Protein AF-A0A9E4PKH6-F1 (afdb_monomer_lite)

Secondary structure (DSSP, 8-state):
------------------PPP---PPP--------SSTTHHHHHHHHHHHHHHHHHHHHTT--

Sequence (63 aa):
MIAVLLVAVACGGDDPTPTPEVDTSPFVIGIMESLTGPGETYGNVSVQAKLLAIDEINDAGGI

Structure (mmCIF, N/CA/C/O backbone):
data_AF-A0A9E4PKH6-F1
#
_entry.id   AF-A0A9E4PKH6-F1
#
loop_
_atom_site.group_PDB
_atom_site.id
_atom_site.type_symbol
_atom_site.label_atom_id
_atom_site.label_alt_id
_atom_site.label_comp_id
_atom_site.label_asym_id
_atom_site.label_entity_id
_atom_site.label_seq_id
_atom_site.pdbx_PDB_ins_code
_atom_site.Cartn_x
_atom_site.Cartn_y
_atom_site.Cartn_z
_atom_site.occupancy
_atom_site.B_iso_or_equiv
_atom_site.auth_seq_id
_atom_site.auth_comp_id
_atom_site.auth_asym_id
_atom_site.auth_atom_id
_atom_site.pdbx_PDB_model_num
ATOM 1 N N . MET A 1 1 ? -5.395 -26.318 74.032 1.00 39.47 1 MET A N 1
ATOM 2 C CA . MET A 1 1 ? -5.415 -27.132 72.795 1.00 39.47 1 MET A CA 1
ATOM 3 C C . MET A 1 1 ? -6.817 -27.034 72.221 1.00 39.47 1 MET A C 1
ATOM 5 O O . MET A 1 1 ? -7.732 -27.341 72.960 1.00 39.47 1 MET A O 1
ATOM 9 N N . ILE A 1 2 ? -7.113 -26.574 71.012 1.00 47.81 2 ILE A N 1
ATOM 10 C CA . ILE A 1 2 ? -6.362 -25.979 69.904 1.00 47.81 2 ILE A CA 1
ATOM 11 C C . ILE A 1 2 ? -7.274 -24.856 69.388 1.00 47.81 2 ILE A C 1
ATOM 13 O O . ILE A 1 2 ? -8.479 -25.052 69.251 1.00 47.81 2 ILE A O 1
ATOM 17 N N . ALA A 1 3 ? -6.693 -23.684 69.154 1.00 46.97 3 ALA A N 1
ATOM 18 C CA . ALA A 1 3 ? -7.329 -22.584 68.450 1.00 46.97 3 ALA A CA 1
ATOM 19 C C . ALA A 1 3 ? -7.238 -22.853 66.942 1.00 46.97 3 ALA A C 1
ATOM 21 O O . ALA A 1 3 ? -6.146 -23.121 66.446 1.00 46.97 3 ALA A O 1
ATOM 22 N N . VAL A 1 4 ? -8.352 -22.749 66.217 1.00 51.75 4 VAL A N 1
ATOM 23 C CA . VAL A 1 4 ? -8.328 -22.587 64.757 1.00 51.75 4 VAL A CA 1
ATOM 24 C C . VAL A 1 4 ? -8.912 -21.219 64.456 1.00 51.75 4 VAL A C 1
ATOM 26 O O . VAL A 1 4 ? -10.113 -21.020 64.305 1.00 51.75 4 VAL A O 1
ATOM 29 N N . LEU A 1 5 ? -7.996 -20.262 64.472 1.00 49.81 5 LEU A N 1
ATOM 30 C CA . LEU A 1 5 ? -8.166 -18.883 64.073 1.00 49.81 5 LEU A CA 1
ATOM 31 C C . LEU A 1 5 ? -7.966 -18.842 62.548 1.00 49.81 5 LEU A C 1
ATOM 33 O O . LEU A 1 5 ? -6.837 -18.735 62.078 1.00 49.81 5 LEU A O 1
ATOM 37 N N . LEU A 1 6 ? -9.037 -18.988 61.766 1.00 52.09 6 LEU A N 1
ATOM 38 C CA . LEU A 1 6 ? -8.991 -18.742 60.320 1.00 52.09 6 LEU A CA 1
ATOM 39 C C . LEU A 1 6 ? -9.206 -17.246 60.081 1.00 52.09 6 LEU A C 1
ATOM 41 O O . LEU A 1 6 ? -10.299 -16.776 59.782 1.00 52.09 6 LEU A O 1
ATOM 45 N N . VAL A 1 7 ? -8.122 -16.496 60.278 1.00 53.97 7 VAL A N 1
ATOM 46 C CA . VAL A 1 7 ? -7.977 -15.140 59.755 1.00 53.97 7 VAL A CA 1
ATOM 47 C C . VAL A 1 7 ? -7.579 -15.271 58.292 1.00 53.97 7 VAL A C 1
ATOM 49 O O . VAL A 1 7 ? -6.440 -15.605 57.985 1.00 53.97 7 VAL A O 1
ATOM 52 N N . ALA A 1 8 ? -8.508 -14.970 57.396 1.00 54.16 8 ALA A N 1
ATOM 53 C CA . ALA A 1 8 ? -8.168 -14.396 56.104 1.00 54.16 8 ALA A CA 1
ATOM 54 C C . ALA A 1 8 ? -8.945 -13.085 56.004 1.00 54.16 8 ALA A C 1
ATOM 56 O O . ALA A 1 8 ? -10.092 -13.028 55.570 1.00 54.16 8 ALA A O 1
ATOM 57 N N . VAL A 1 9 ? -8.311 -12.047 56.546 1.00 60.09 9 VAL A N 1
ATOM 58 C CA . VAL A 1 9 ? -8.646 -10.648 56.305 1.00 60.09 9 VAL A CA 1
ATOM 59 C C . VAL A 1 9 ? -8.698 -10.433 54.796 1.00 60.09 9 VAL A C 1
ATOM 61 O O . VAL A 1 9 ? -7.746 -10.741 54.081 1.00 60.09 9 VAL A O 1
ATOM 64 N N . ALA A 1 10 ? -9.831 -9.912 54.340 1.00 64.62 10 ALA A N 1
ATOM 65 C CA . ALA A 1 10 ? -9.990 -9.325 53.026 1.00 64.62 10 ALA A CA 1
ATOM 66 C C . ALA A 1 10 ? -8.927 -8.235 52.811 1.00 64.62 10 ALA A C 1
ATOM 68 O O . ALA A 1 10 ? -8.793 -7.333 53.638 1.00 64.62 10 ALA A O 1
ATOM 69 N N . CYS A 1 11 ? -8.199 -8.302 51.697 1.00 58.22 11 CYS A N 1
ATOM 70 C CA . CYS A 1 11 ? -7.407 -7.186 51.193 1.00 58.22 11 CYS A CA 1
ATOM 71 C C . CYS A 1 11 ? -7.468 -7.187 49.657 1.00 58.22 11 CYS A C 1
ATOM 73 O O . CYS A 1 11 ? -7.048 -8.162 49.038 1.00 58.22 11 CYS A O 1
ATOM 75 N N . GLY A 1 12 ? -8.019 -6.108 49.086 1.00 55.12 12 GLY A N 1
ATOM 76 C CA . GLY A 1 12 ? -8.121 -5.817 47.647 1.00 55.12 12 GLY A CA 1
ATOM 77 C C . GLY A 1 12 ? -9.411 -6.353 47.012 1.00 55.12 12 GLY A C 1
ATOM 78 O O . GLY A 1 12 ? -9.432 -7.479 46.545 1.00 55.12 12 GLY A O 1
ATOM 79 N N . GLY A 1 13 ? -10.558 -5.670 46.995 1.00 52.88 13 GLY A N 1
ATOM 80 C CA . GLY A 1 13 ? -10.753 -4.224 46.987 1.00 52.88 13 GLY A CA 1
ATOM 81 C C . GLY A 1 13 ? -10.479 -3.666 45.592 1.00 52.88 13 GLY A C 1
ATOM 82 O O . GLY A 1 13 ? -9.448 -3.037 45.435 1.00 52.88 13 GLY A O 1
ATOM 83 N N . ASP A 1 14 ? -11.351 -3.979 44.624 1.00 58.81 14 ASP A N 1
ATOM 84 C CA . ASP A 1 14 ? -11.593 -3.284 43.343 1.00 58.81 14 ASP A CA 1
ATOM 85 C C . ASP A 1 14 ? -10.409 -2.575 42.664 1.00 58.81 14 ASP A C 1
ATOM 87 O O . ASP A 1 14 ? -10.576 -1.483 42.124 1.00 58.81 14 ASP A O 1
ATOM 91 N N . ASP A 1 15 ? -9.217 -3.171 42.655 1.00 59.88 15 ASP A N 1
ATOM 92 C CA . ASP A 1 15 ? -8.141 -2.679 41.803 1.00 59.88 15 ASP A CA 1
ATOM 93 C C . ASP A 1 15 ? -8.512 -3.109 40.379 1.00 59.88 15 ASP A C 1
ATOM 95 O O . ASP A 1 15 ? -8.547 -4.319 40.107 1.00 59.88 15 ASP A O 1
ATOM 99 N N . PRO A 1 16 ? -8.860 -2.186 39.458 1.00 64.19 16 PRO A N 1
ATOM 100 C CA . PRO A 1 16 ? -8.997 -2.572 38.072 1.00 64.19 16 PRO A CA 1
ATOM 101 C C . PRO A 1 16 ? -7.625 -3.095 37.670 1.00 64.19 16 PRO A C 1
ATOM 103 O O . PRO A 1 16 ? -6.659 -2.339 37.596 1.00 64.19 16 PRO A O 1
ATOM 106 N N . THR A 1 17 ? -7.525 -4.407 37.443 1.00 69.25 17 THR A N 1
ATOM 107 C CA . THR A 1 17 ? -6.395 -4.947 36.693 1.00 69.25 17 THR A CA 1
ATOM 108 C C . THR A 1 17 ? -6.338 -4.100 35.428 1.00 69.25 17 THR A C 1
ATOM 110 O O . THR A 1 17 ? -7.350 -4.079 34.720 1.00 69.25 17 THR A O 1
ATOM 113 N N . PRO A 1 18 ? -5.263 -3.328 35.180 1.00 69.31 18 PRO A N 1
ATOM 114 C CA . PRO A 1 18 ? -5.222 -2.474 34.012 1.00 69.31 18 PRO A CA 1
ATOM 115 C C . PRO A 1 18 ? -5.381 -3.387 32.806 1.00 69.31 18 PRO A C 1
ATOM 117 O O . PRO A 1 18 ? -4.522 -4.221 32.516 1.00 69.31 18 PRO A O 1
ATOM 120 N N . THR A 1 19 ? -6.542 -3.291 32.160 1.00 72.56 19 THR A N 1
ATOM 121 C CA . THR A 1 19 ? -6.751 -3.904 30.857 1.00 72.56 19 THR A CA 1
ATOM 122 C C . THR A 1 19 ? -5.656 -3.316 29.980 1.00 72.56 19 THR A C 1
ATOM 124 O O . THR A 1 19 ? -5.519 -2.089 29.992 1.00 72.56 19 THR A O 1
ATOM 127 N N . PRO A 1 20 ? -4.839 -4.129 29.288 1.00 74.12 20 PRO A N 1
ATOM 128 C CA . PRO A 1 20 ? -3.860 -3.579 28.371 1.00 74.12 20 PRO A CA 1
ATOM 129 C C . PRO A 1 20 ? -4.605 -2.632 27.435 1.00 74.12 20 PRO A C 1
ATOM 131 O O . PRO A 1 20 ? -5.551 -3.055 26.764 1.00 74.12 20 PRO A O 1
ATOM 134 N N . GLU A 1 21 ? -4.251 -1.350 27.460 1.00 76.56 21 GLU A N 1
ATOM 135 C CA . GLU A 1 21 ? -4.781 -0.420 26.477 1.00 76.56 21 GLU A CA 1
ATOM 136 C C . GLU A 1 21 ? -4.324 -0.937 25.116 1.00 76.56 21 GLU A C 1
ATOM 138 O O . GLU A 1 21 ? -3.138 -1.204 24.905 1.00 76.56 21 GLU A O 1
ATOM 143 N N . VAL A 1 22 ? -5.282 -1.185 24.225 1.00 78.25 22 VAL A N 1
ATOM 144 C CA . VAL A 1 22 ? -4.966 -1.582 22.857 1.00 78.25 22 VAL A CA 1
ATOM 145 C C . VAL A 1 22 ? -4.287 -0.380 22.219 1.00 78.25 22 VAL A C 1
ATOM 147 O O . VAL A 1 22 ? -4.900 0.679 22.093 1.00 78.25 22 VAL A O 1
ATOM 150 N N . ASP A 1 23 ? -3.011 -0.530 21.871 1.00 81.50 23 ASP A N 1
ATOM 151 C CA . ASP A 1 23 ? -2.278 0.494 21.139 1.00 81.50 23 ASP A CA 1
ATOM 152 C C . ASP A 1 23 ? -2.868 0.595 19.732 1.00 81.50 23 ASP A C 1
ATOM 154 O O . ASP A 1 23 ? -2.687 -0.289 18.901 1.00 81.50 23 ASP A O 1
ATOM 158 N N . THR A 1 24 ? -3.621 1.665 19.490 1.00 84.50 24 THR A N 1
ATOM 159 C CA . THR A 1 24 ? -4.226 1.961 18.188 1.00 84.50 24 THR A CA 1
ATOM 160 C C . THR A 1 24 ? -3.361 2.911 17.360 1.00 84.50 24 THR A C 1
ATOM 162 O O . THR A 1 24 ? -3.876 3.593 16.470 1.00 84.50 24 THR A O 1
ATOM 165 N N . SER A 1 25 ? -2.076 3.071 17.693 1.00 89.38 25 SER A N 1
ATOM 166 C CA . SER A 1 25 ? -1.187 3.919 16.906 1.00 89.38 25 SER A CA 1
ATOM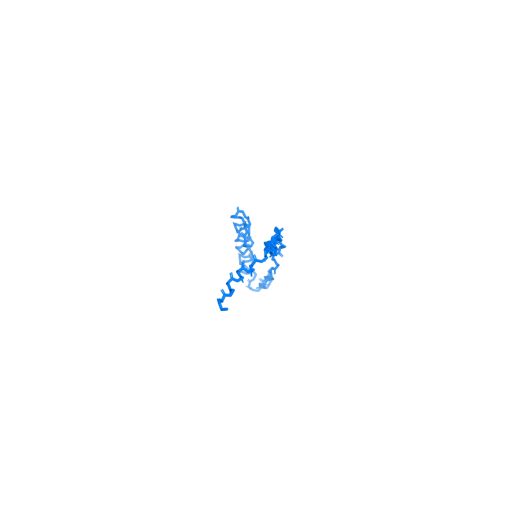 167 C C . 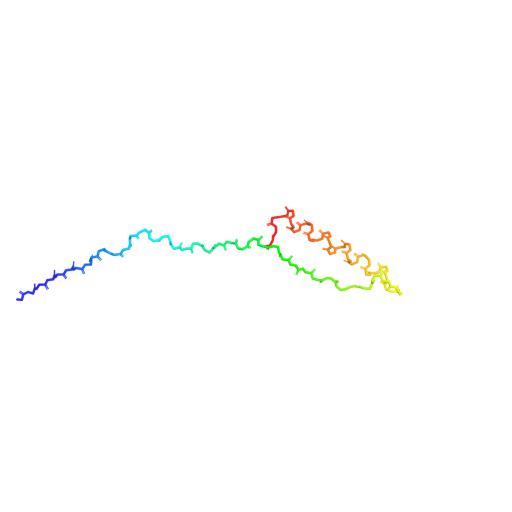SER A 1 25 ? -0.974 3.332 15.500 1.00 89.38 25 SER A C 1
ATOM 169 O O . SER A 1 25 ? -0.920 2.113 15.331 1.00 89.38 25 SER A O 1
ATOM 171 N N . PRO A 1 26 ? -0.872 4.172 14.452 1.00 88.94 26 PRO A N 1
ATOM 172 C CA . PRO A 1 26 ? -0.701 3.667 13.095 1.00 88.94 26 PRO A CA 1
ATOM 173 C C . PRO A 1 26 ? 0.630 2.929 12.913 1.00 88.94 26 PRO A C 1
ATOM 175 O O . PRO A 1 26 ? 1.697 3.467 13.223 1.00 88.94 26 PRO A O 1
ATOM 178 N N . PHE A 1 27 ? 0.586 1.747 12.299 1.00 90.69 27 PHE A N 1
ATOM 179 C CA . PHE A 1 27 ? 1.789 1.085 11.802 1.00 90.69 27 PHE A CA 1
ATOM 180 C C . PHE A 1 27 ? 2.308 1.784 10.541 1.00 90.69 27 PHE A C 1
ATOM 182 O O . PHE A 1 27 ? 1.557 2.057 9.604 1.00 90.69 27 PHE A O 1
ATOM 189 N N . VAL A 1 28 ? 3.617 2.041 10.488 1.00 92.25 28 VAL A N 1
ATOM 190 C CA . VAL A 1 28 ? 4.274 2.657 9.327 1.00 92.25 28 VAL A CA 1
ATOM 191 C C . VAL A 1 28 ? 5.131 1.618 8.613 1.00 92.25 28 VAL A C 1
ATOM 193 O O . VAL A 1 28 ? 6.061 1.063 9.197 1.00 92.25 28 VAL A O 1
ATOM 196 N N . ILE A 1 29 ? 4.842 1.382 7.332 1.00 90.88 29 ILE A N 1
ATOM 197 C CA . ILE A 1 29 ? 5.536 0.391 6.501 1.00 90.88 29 ILE A CA 1
ATOM 198 C C . ILE A 1 29 ? 6.227 1.103 5.335 1.00 90.88 29 ILE A C 1
ATOM 200 O O . ILE A 1 29 ? 5.595 1.815 4.558 1.00 90.88 29 ILE A O 1
ATOM 204 N N . GLY A 1 30 ? 7.538 0.899 5.200 1.00 94.38 30 GLY A N 1
ATOM 205 C CA . GLY A 1 30 ? 8.308 1.402 4.064 1.00 94.38 30 GLY A CA 1
ATOM 206 C C . GLY A 1 30 ? 8.176 0.496 2.840 1.00 94.38 30 GLY A C 1
ATOM 207 O O . GLY A 1 30 ? 8.324 -0.720 2.946 1.00 94.38 30 GLY A O 1
ATOM 208 N N . ILE A 1 31 ? 7.954 1.087 1.665 1.00 93.94 31 ILE A N 1
ATOM 209 C CA . ILE A 1 31 ? 7.922 0.367 0.388 1.00 93.94 31 ILE A CA 1
ATOM 210 C C . ILE A 1 31 ? 9.163 0.743 -0.421 1.00 93.94 31 ILE A C 1
ATOM 212 O O . ILE A 1 31 ? 9.378 1.911 -0.732 1.00 93.94 31 ILE A O 1
ATOM 216 N N . MET A 1 32 ? 9.972 -0.256 -0.778 1.00 94.25 32 MET A N 1
ATOM 217 C CA . MET A 1 32 ? 11.119 -0.083 -1.671 1.00 94.25 32 MET A CA 1
ATOM 218 C C . MET A 1 32 ? 10.806 -0.713 -3.023 1.00 94.25 32 MET A C 1
ATOM 220 O O . MET A 1 32 ? 10.651 -1.928 -3.114 1.00 94.25 32 MET A O 1
ATOM 224 N N . GLU A 1 33 ? 10.703 0.118 -4.056 1.00 95.56 33 GLU A N 1
ATOM 225 C CA . GLU A 1 33 ? 10.444 -0.294 -5.435 1.00 95.56 33 GLU A CA 1
ATOM 226 C C . GLU A 1 33 ? 11.189 0.609 -6.420 1.00 95.56 33 GLU A C 1
ATOM 228 O O . GLU A 1 33 ? 11.513 1.761 -6.120 1.00 95.56 33 GLU A O 1
ATOM 233 N N . SER A 1 34 ? 11.443 0.093 -7.623 1.00 95.19 34 SER A N 1
ATOM 234 C CA . SER A 1 34 ? 12.030 0.885 -8.706 1.00 95.19 34 SER A CA 1
ATOM 235 C C . SER A 1 34 ? 10.943 1.722 -9.375 1.00 95.19 34 SER A C 1
ATOM 237 O O . SER A 1 34 ? 10.260 1.239 -10.267 1.00 95.19 34 SER A O 1
ATOM 239 N N . LEU A 1 35 ? 10.783 2.980 -8.963 1.00 95.25 35 LEU A N 1
ATOM 240 C CA . LEU A 1 35 ? 9.770 3.891 -9.530 1.00 95.25 35 LEU A CA 1
ATOM 241 C C . LEU A 1 35 ? 10.223 4.615 -10.799 1.00 95.25 35 LEU A C 1
ATOM 243 O O . LEU A 1 35 ? 9.454 5.342 -11.417 1.00 95.25 35 LEU A O 1
ATOM 247 N N . THR A 1 36 ? 11.491 4.455 -11.166 1.00 95.38 36 THR A N 1
ATOM 248 C CA . THR A 1 36 ? 12.089 5.017 -12.379 1.00 95.38 36 THR A CA 1
ATOM 249 C C . THR A 1 36 ? 13.069 4.009 -12.984 1.00 95.38 36 THR A C 1
ATOM 251 O O . THR A 1 36 ? 13.423 3.012 -12.348 1.00 95.38 36 THR A O 1
ATOM 254 N N . GLY A 1 37 ? 13.504 4.254 -14.223 1.00 94.25 37 GLY A N 1
ATOM 255 C CA . GLY A 1 37 ? 14.431 3.377 -14.939 1.00 94.25 37 GLY A CA 1
ATOM 256 C C . GLY A 1 37 ? 13.754 2.142 -15.553 1.00 94.25 37 GLY A C 1
ATOM 257 O O . GLY A 1 37 ? 12.530 2.071 -15.612 1.00 94.25 37 GLY A O 1
ATOM 258 N N . PRO A 1 38 ? 14.524 1.147 -16.026 1.00 94.56 38 PRO A N 1
ATOM 259 C CA . PRO A 1 38 ? 13.978 0.019 -16.793 1.00 94.56 38 PRO A CA 1
ATOM 260 C C . PRO A 1 38 ? 12.945 -0.848 -16.050 1.00 94.56 38 PRO A C 1
ATOM 262 O O . PRO A 1 38 ? 12.191 -1.574 -16.690 1.00 94.56 38 PRO A O 1
ATOM 265 N N . GLY A 1 39 ? 12.922 -0.795 -14.713 1.00 93.62 39 GLY A N 1
ATOM 266 C CA . GLY A 1 39 ? 11.983 -1.539 -13.864 1.00 93.62 39 GLY A CA 1
ATOM 267 C C . GLY A 1 39 ? 10.712 -0.776 -13.475 1.00 93.62 39 GLY A C 1
ATOM 268 O O . GLY A 1 39 ? 9.890 -1.325 -12.746 1.00 93.62 39 GLY A O 1
ATOM 269 N N . GLU A 1 40 ? 10.545 0.463 -13.943 1.00 96.50 40 GLU A N 1
ATOM 270 C CA . GLU A 1 40 ? 9.499 1.402 -13.510 1.00 96.50 40 GLU A CA 1
ATOM 271 C C . GLU A 1 40 ? 8.078 0.837 -13.601 1.00 96.50 40 GLU A C 1
ATOM 273 O O . GLU A 1 40 ? 7.316 0.925 -12.642 1.00 96.50 40 GLU A O 1
ATOM 278 N N . THR A 1 41 ? 7.736 0.170 -14.705 1.00 94.12 41 THR A N 1
ATOM 279 C CA . THR A 1 41 ? 6.396 -0.405 -14.888 1.00 94.12 41 THR A CA 1
ATOM 280 C C . THR A 1 41 ? 6.055 -1.443 -13.814 1.00 94.12 41 THR A C 1
ATOM 282 O O . THR A 1 41 ? 4.928 -1.476 -13.325 1.00 94.12 41 THR A O 1
ATOM 285 N N . TYR A 1 42 ? 7.023 -2.264 -13.399 1.00 94.44 42 TYR A N 1
ATOM 286 C CA . TYR A 1 42 ? 6.814 -3.258 -12.344 1.00 94.44 42 TYR A CA 1
ATOM 287 C C . TYR A 1 42 ? 6.743 -2.604 -10.964 1.00 94.44 42 TYR A C 1
ATOM 289 O O . TYR A 1 42 ? 5.868 -2.947 -10.170 1.00 94.44 42 TYR A O 1
ATOM 297 N N . GLY A 1 43 ? 7.625 -1.635 -10.697 1.00 96.88 43 GLY A N 1
ATOM 298 C CA . GLY A 1 43 ? 7.647 -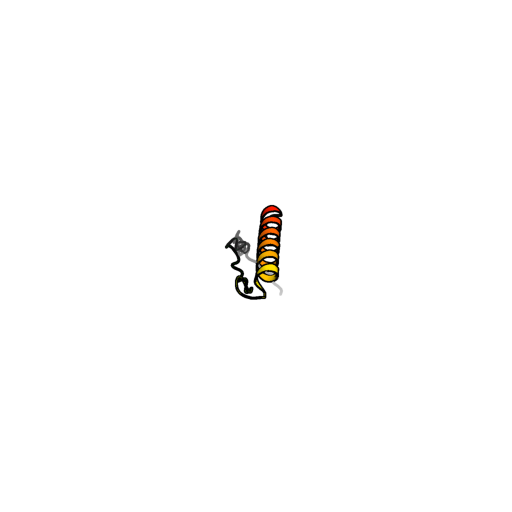0.913 -9.428 1.00 96.88 43 GLY A CA 1
ATOM 299 C C . GLY A 1 43 ? 6.362 -0.122 -9.186 1.00 96.88 43 GLY A C 1
ATOM 300 O O . GLY A 1 43 ? 5.802 -0.192 -8.095 1.00 96.88 43 GLY A O 1
ATOM 301 N N . ASN A 1 44 ? 5.836 0.555 -10.211 1.00 96.50 44 ASN A N 1
ATOM 302 C CA . ASN A 1 44 ? 4.592 1.319 -10.104 1.00 96.50 44 ASN A CA 1
ATOM 303 C C . ASN A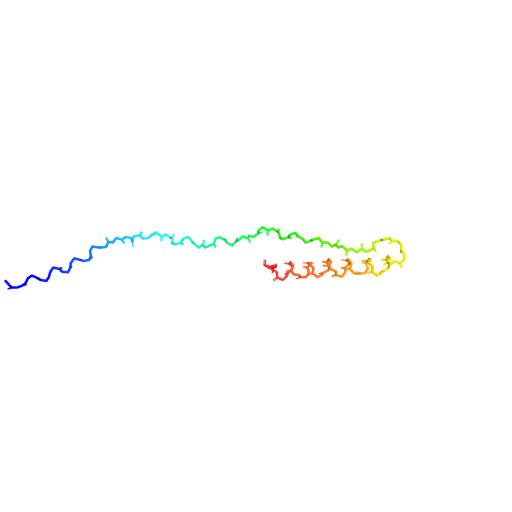 1 44 ? 3.374 0.427 -9.842 1.00 96.50 44 ASN A C 1
ATOM 305 O O . ASN A 1 44 ? 2.579 0.732 -8.954 1.00 96.50 44 ASN A O 1
ATOM 309 N N . VAL A 1 45 ? 3.253 -0.704 -10.545 1.00 97.06 45 VAL A N 1
ATOM 310 C CA . VAL A 1 45 ? 2.177 -1.676 -10.280 1.00 97.06 45 VAL A CA 1
ATOM 311 C C . VAL A 1 45 ? 2.313 -2.273 -8.876 1.00 97.06 45 VAL A C 1
ATOM 313 O O . VAL A 1 45 ? 1.320 -2.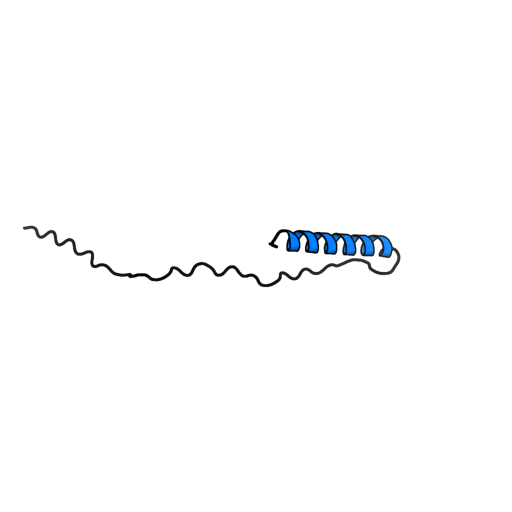385 -8.161 1.00 97.06 45 VAL A O 1
ATOM 316 N N . SER A 1 46 ? 3.536 -2.601 -8.445 1.00 96.75 46 SER A N 1
ATOM 317 C CA . SER A 1 46 ? 3.808 -3.134 -7.104 1.00 96.75 46 SER A CA 1
ATOM 318 C C . SER A 1 46 ? 3.425 -2.146 -5.997 1.00 96.75 46 SER A C 1
ATOM 320 O O . SER A 1 46 ? 2.772 -2.534 -5.029 1.00 96.75 46 SER A O 1
ATOM 322 N N . VAL A 1 47 ? 3.766 -0.857 -6.135 1.00 97.38 47 VAL A N 1
ATOM 323 C CA . VAL A 1 47 ? 3.355 0.173 -5.165 1.00 97.38 47 VAL A CA 1
ATOM 324 C C . VAL A 1 47 ? 1.839 0.312 -5.116 1.00 97.38 47 VAL A C 1
ATOM 326 O O . VAL A 1 47 ? 1.278 0.306 -4.026 1.00 97.38 47 VAL A O 1
ATOM 329 N N . GLN A 1 48 ? 1.167 0.389 -6.265 1.00 97.12 48 GLN A N 1
ATOM 330 C CA . GLN A 1 48 ? -0.292 0.526 -6.301 1.00 97.12 48 GLN A CA 1
ATOM 331 C C . GLN A 1 48 ? -0.993 -0.668 -5.647 1.00 97.12 48 GLN A C 1
ATOM 333 O O . GLN A 1 48 ? -1.909 -0.475 -4.853 1.00 97.12 48 GLN A O 1
ATOM 338 N N . ALA A 1 49 ? -0.524 -1.890 -5.908 1.00 97.75 49 ALA A N 1
ATOM 339 C CA . ALA A 1 49 ? -1.066 -3.093 -5.281 1.00 97.75 49 ALA A CA 1
ATOM 340 C C . ALA A 1 49 ? -0.864 -3.100 -3.757 1.00 97.75 49 ALA A C 1
ATOM 342 O O . ALA A 1 49 ? -1.765 -3.482 -3.015 1.00 97.75 49 ALA A O 1
ATOM 343 N N . LYS A 1 50 ? 0.303 -2.653 -3.276 1.00 97.25 50 LYS A N 1
ATOM 344 C CA . LYS A 1 50 ? 0.585 -2.565 -1.835 1.00 97.25 50 LYS A CA 1
ATOM 345 C C . LYS A 1 50 ? -0.276 -1.513 -1.143 1.00 97.25 50 LYS A C 1
ATOM 347 O O . LYS A 1 50 ? -0.743 -1.766 -0.041 1.00 97.25 50 LYS A O 1
ATOM 352 N N . LEU A 1 51 ? -0.491 -0.361 -1.779 1.00 96.62 51 LEU A N 1
ATOM 353 C CA . LEU A 1 51 ? -1.371 0.677 -1.243 1.00 96.62 51 LEU A CA 1
ATOM 354 C C . LEU A 1 51 ? -2.823 0.193 -1.181 1.00 96.62 51 LEU A C 1
ATOM 356 O O . LEU A 1 51 ? -3.444 0.328 -0.137 1.00 96.62 51 LEU A O 1
ATOM 360 N N . LEU A 1 52 ? -3.311 -0.476 -2.232 1.00 97.81 52 LEU A N 1
ATOM 361 C CA . LEU A 1 52 ? -4.645 -1.081 -2.224 1.00 97.81 52 LEU A 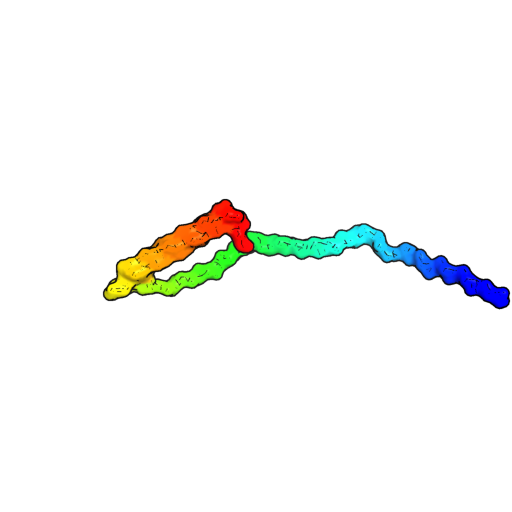CA 1
ATOM 362 C C . LEU A 1 52 ? -4.810 -2.094 -1.082 1.00 97.81 52 LEU A C 1
ATOM 364 O O . LEU A 1 52 ? -5.815 -2.073 -0.385 1.00 97.81 52 LEU A O 1
ATOM 368 N N . ALA A 1 53 ? -3.813 -2.952 -0.855 1.00 96.62 53 ALA A N 1
ATOM 369 C CA . ALA A 1 53 ? -3.864 -3.910 0.247 1.00 96.62 53 ALA A CA 1
ATOM 370 C C . ALA A 1 53 ? -3.917 -3.218 1.621 1.00 96.62 53 ALA A C 1
ATOM 372 O O . ALA A 1 53 ? -4.613 -3.688 2.516 1.00 96.62 53 ALA A O 1
ATOM 373 N N . ILE A 1 54 ? -3.195 -2.107 1.800 1.00 95.69 54 ILE A N 1
ATOM 374 C CA . ILE A 1 54 ? -3.251 -1.311 3.036 1.00 95.69 54 ILE A CA 1
ATOM 375 C C . ILE A 1 54 ? -4.648 -0.708 3.220 1.00 95.69 54 ILE A C 1
ATOM 377 O O . ILE A 1 54 ? -5.177 -0.752 4.329 1.00 95.69 54 ILE A O 1
ATOM 381 N N . ASP A 1 55 ? -5.253 -0.191 2.151 1.00 96.62 55 ASP A N 1
ATOM 382 C CA . ASP A 1 55 ? -6.611 0.355 2.193 1.00 96.62 55 ASP A CA 1
ATOM 383 C C . ASP A 1 55 ? -7.627 -0.729 2.590 1.00 96.62 55 ASP A C 1
ATOM 385 O O . ASP A 1 55 ? -8.393 -0.534 3.529 1.00 96.62 55 ASP A O 1
ATOM 389 N N . GLU A 1 56 ? -7.562 -1.914 1.973 1.00 97.75 56 GLU A N 1
ATOM 390 C CA . GLU A 1 56 ? -8.434 -3.051 2.309 1.00 97.75 56 GLU A CA 1
ATOM 391 C C . GLU A 1 56 ? -8.274 -3.513 3.767 1.00 97.75 56 GLU A C 1
ATOM 393 O O . GLU A 1 56 ? -9.258 -3.844 4.430 1.00 97.75 56 GLU A O 1
ATOM 398 N N . ILE A 1 57 ? -7.044 -3.521 4.290 1.00 95.19 57 ILE A N 1
ATOM 399 C CA . ILE A 1 57 ? -6.768 -3.855 5.695 1.00 95.19 57 ILE A CA 1
ATOM 400 C C . ILE A 1 57 ? -7.394 -2.816 6.629 1.00 95.19 57 ILE A C 1
ATOM 402 O O . ILE A 1 57 ? -8.036 -3.182 7.615 1.00 95.19 57 ILE A O 1
ATOM 406 N N . ASN A 1 58 ? -7.230 -1.529 6.327 1.00 93.94 58 ASN A N 1
ATOM 407 C CA . ASN A 1 58 ? -7.794 -0.454 7.137 1.00 93.94 58 ASN A CA 1
ATOM 408 C C . ASN A 1 58 ? -9.329 -0.495 7.127 1.00 93.94 58 ASN A C 1
ATOM 410 O O . ASN A 1 58 ? -9.949 -0.387 8.186 1.00 93.94 58 ASN A O 1
ATOM 414 N N . ASP A 1 59 ? -9.935 -0.737 5.964 1.00 96.81 59 ASP A N 1
ATOM 415 C CA . ASP A 1 59 ? -11.385 -0.884 5.807 1.00 96.81 59 ASP A CA 1
ATOM 416 C C . ASP A 1 59 ? -11.938 -2.105 6.568 1.00 96.81 59 ASP A C 1
ATOM 418 O O . ASP A 1 59 ? -13.073 -2.081 7.049 1.00 96.81 59 ASP A O 1
ATOM 422 N N . ALA A 1 60 ? -11.132 -3.160 6.736 1.00 96.00 60 ALA A N 1
ATOM 423 C CA . ALA A 1 60 ? -11.478 -4.351 7.514 1.00 96.00 60 ALA A CA 1
ATOM 424 C C . ALA A 1 60 ? -11.336 -4.174 9.042 1.00 96.00 60 ALA A C 1
ATOM 426 O O . ALA A 1 60 ? -11.645 -5.104 9.791 1.00 96.00 60 ALA A O 1
ATOM 427 N N . GLY A 1 61 ? -10.911 -2.997 9.512 1.00 90.62 61 GLY A N 1
ATOM 428 C CA . GLY A 1 61 ? -10.721 -2.696 10.934 1.00 90.62 61 GLY A CA 1
ATOM 429 C C . GLY A 1 61 ? -9.263 -2.675 11.394 1.00 90.62 61 GLY A C 1
ATOM 430 O O . GLY A 1 61 ? -9.021 -2.592 12.596 1.00 90.62 61 GLY A O 1
ATOM 431 N N . GLY A 1 62 ? -8.308 -2.707 10.463 1.00 88.12 62 GLY A N 1
ATOM 432 C CA . GLY A 1 62 ? -6.880 -2.632 10.757 1.00 88.12 62 GLY A CA 1
ATOM 433 C C . GLY A 1 62 ? -6.282 -3.946 11.268 1.00 88.12 62 GLY A C 1
ATOM 434 O O . GLY A 1 62 ? -6.884 -5.016 11.158 1.00 88.12 62 GLY A O 1
ATOM 435 N N . ILE A 1 63 ? -5.057 -3.847 11.790 1.00 78.75 63 ILE A N 1
ATOM 436 C CA . ILE A 1 63 ? -4.295 -4.930 12.438 1.00 78.75 63 ILE A CA 1
ATOM 437 C C . ILE A 1 63 ? -4.105 -4.568 13.905 1.00 78.75 63 ILE A C 1
ATOM 439 O O . ILE A 1 63 ? -3.789 -3.383 14.155 1.00 78.75 63 ILE A O 1
#

Radius of gyration: 28.27 Å; chains: 1; bounding box: 26×32×90 Å

pLDDT: mean 81.85, std 17.76, range [39.47, 97.81]

Foldseek 3Di:
DDDDDPDPDDDDDDDPPPDPDPPPDDDDDDDDFPCDDPRNVVRVVVVVVVVVVQVVQVVVVHD